Protein AF-A0A3C2E4J4-F1 (afdb_monomer)

Foldseek 3Di:
DDDDDDDDDDDDDDDDPDDPPDPPVDCDPVNVVVVVVVVVVVVVVVVVVVVVVVVVVVVVVVVVVVVCLLCVCVVVLVVCVVVLVVLVVVLVVLVVDDDDDPSVVVSVVSVVVSVVSQVVCVVSVHHDDDDDVPDDDDPVRDDD

Sequence (144 aa):
MTDNKDMPETGNAEAAANDAQADEAEITAEQAIDALQTELEEAREKTLRALADAQNTRRRAEKEIADARRYAVTGFAGDLLAVADNLSRALDVARQGELEGPAKTLVDGVAMTERTLLTAFERHGVKKIDPQPGDPFDPNLHQA

Structure (mmCIF, N/CA/C/O backbone):
data_AF-A0A3C2E4J4-F1
#
_entry.id   AF-A0A3C2E4J4-F1
#
loop_
_atom_site.group_PDB
_atom_site.id
_atom_site.type_symbol
_atom_site.label_atom_id
_atom_site.label_alt_id
_atom_site.label_comp_id
_atom_site.label_asym_id
_atom_site.label_entity_id
_atom_site.label_seq_id
_atom_site.pdbx_PDB_ins_code
_atom_site.Cartn_x
_atom_site.Cartn_y
_atom_site.Cartn_z
_atom_site.occupancy
_atom_site.B_iso_or_equiv
_atom_site.auth_seq_id
_atom_site.auth_comp_id
_atom_site.auth_asym_id
_atom_site.auth_atom_id
_atom_site.pdbx_PDB_model_num
ATOM 1 N N . MET A 1 1 ? -104.689 -8.689 74.914 1.00 38.00 1 MET A N 1
ATOM 2 C CA . MET A 1 1 ? -105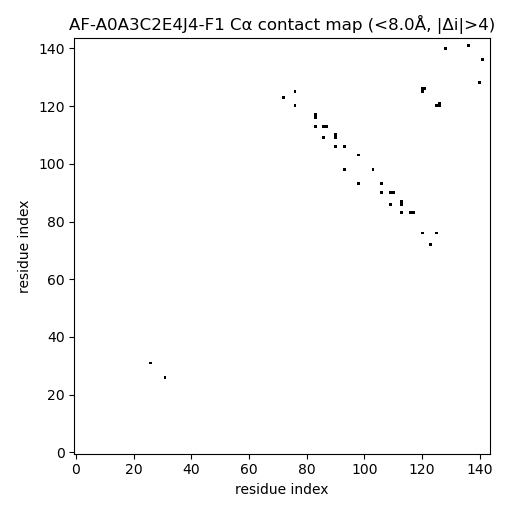.028 -10.055 75.346 1.00 38.00 1 MET A CA 1
ATOM 3 C C . MET A 1 1 ? -103.910 -10.972 74.895 1.00 38.00 1 MET A C 1
ATOM 5 O O . MET A 1 1 ? -103.697 -11.078 73.698 1.00 38.00 1 ME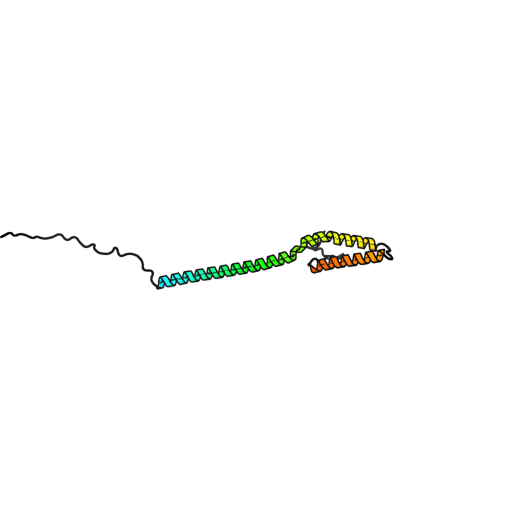T A O 1
ATOM 9 N N . THR A 1 2 ? -103.162 -11.458 75.889 1.00 40.31 2 THR A N 1
ATOM 10 C CA . THR A 1 2 ? -102.745 -12.859 76.075 1.00 40.31 2 THR A CA 1
ATOM 11 C C . THR A 1 2 ? -102.011 -13.583 74.938 1.00 40.31 2 THR A C 1
ATOM 13 O O . THR A 1 2 ? -102.578 -13.873 73.894 1.00 40.31 2 THR A O 1
ATOM 16 N N . ASP A 1 3 ? -100.739 -13.891 75.215 1.00 41.06 3 ASP A N 1
ATOM 17 C CA . ASP A 1 3 ? -100.174 -15.252 75.372 1.00 41.06 3 ASP A CA 1
ATOM 18 C C . ASP A 1 3 ? -98.751 -15.298 74.776 1.00 41.06 3 ASP A C 1
ATOM 20 O O . ASP A 1 3 ? -98.562 -15.211 73.572 1.00 41.06 3 ASP A O 1
ATOM 24 N N . ASN A 1 4 ? -97.690 -15.156 75.579 1.00 37.81 4 ASN A N 1
ATOM 25 C CA . ASN A 1 4 ? -97.097 -16.196 76.435 1.00 37.81 4 ASN A CA 1
ATOM 26 C C . ASN A 1 4 ? -96.566 -17.385 75.605 1.00 37.81 4 ASN A C 1
ATOM 28 O O . ASN A 1 4 ? -97.364 -18.163 75.095 1.00 37.81 4 ASN A O 1
ATOM 32 N N . LYS A 1 5 ? -95.239 -17.588 75.535 1.00 39.53 5 LYS A N 1
ATOM 33 C CA . LYS A 1 5 ? -94.493 -18.504 76.431 1.00 39.53 5 LYS A CA 1
ATOM 34 C C . LYS A 1 5 ? -93.181 -19.044 75.808 1.00 39.53 5 LYS A C 1
ATOM 36 O O . LYS A 1 5 ? -93.142 -19.384 74.634 1.00 39.53 5 LYS A O 1
ATOM 41 N N . ASP A 1 6 ? -92.188 -19.206 76.686 1.00 39.62 6 ASP A N 1
ATOM 42 C CA . ASP A 1 6 ? -91.075 -20.178 76.679 1.00 39.62 6 ASP A CA 1
ATOM 43 C C . ASP A 1 6 ? -89.872 -20.008 75.712 1.00 39.62 6 ASP A C 1
ATOM 45 O O . ASP A 1 6 ? -89.872 -20.414 74.555 1.00 39.62 6 ASP A O 1
ATOM 49 N N . MET A 1 7 ? -88.769 -19.517 76.300 1.00 44.06 7 MET A N 1
ATOM 50 C CA . MET A 1 7 ? -87.390 -20.014 76.100 1.00 44.06 7 MET A CA 1
ATOM 51 C C . MET A 1 7 ? -87.303 -21.504 76.514 1.00 44.06 7 MET A C 1
ATOM 53 O O . MET A 1 7 ? -88.050 -21.891 77.418 1.00 44.06 7 MET A O 1
ATOM 57 N N . PRO A 1 8 ? -86.397 -22.336 75.944 1.00 46.06 8 PRO A N 1
ATOM 58 C CA . PRO A 1 8 ? -85.020 -22.399 76.469 1.00 46.06 8 PRO A CA 1
ATOM 59 C C . PRO A 1 8 ? -83.884 -22.788 75.482 1.00 46.06 8 PRO A C 1
ATOM 61 O O . PRO A 1 8 ? -84.067 -23.544 74.539 1.00 46.06 8 PRO A O 1
ATOM 64 N N . GLU A 1 9 ? -82.695 -22.259 75.800 1.00 39.22 9 GLU A N 1
ATOM 65 C CA . GLU A 1 9 ? -81.358 -22.891 75.859 1.00 39.22 9 GLU A CA 1
ATOM 66 C C . GLU A 1 9 ? -80.731 -23.702 74.693 1.00 39.22 9 GLU A C 1
ATOM 68 O O . GLU A 1 9 ? -81.194 -24.762 74.287 1.00 39.22 9 GLU A O 1
ATOM 73 N N . THR A 1 10 ? -79.482 -23.286 74.419 1.00 35.16 10 THR A N 1
ATOM 74 C CA . THR A 1 10 ? -78.255 -24.054 74.090 1.00 35.16 10 THR A CA 1
ATOM 75 C C . THR A 1 10 ? -77.938 -24.444 72.644 1.00 35.16 10 THR A C 1
ATOM 77 O O . THR A 1 10 ? -78.675 -25.157 71.975 1.00 35.16 10 THR A O 1
ATOM 80 N N . GLY A 1 11 ? -76.735 -24.044 72.205 1.00 30.36 11 GLY A N 1
ATOM 81 C CA . GLY A 1 11 ? -76.087 -24.561 70.998 1.00 30.36 11 GLY A CA 1
ATOM 82 C C . GLY A 1 11 ? -74.931 -23.699 70.491 1.00 30.36 11 GLY A C 1
ATOM 83 O O . GLY A 1 11 ? -75.068 -23.018 69.485 1.00 30.36 11 GLY A O 1
ATOM 84 N N . ASN A 1 12 ? -73.807 -23.724 71.207 1.00 41.56 12 ASN A N 1
ATOM 85 C CA . ASN A 1 12 ? -72.504 -23.182 70.817 1.00 41.56 12 ASN A CA 1
ATOM 86 C C . ASN A 1 12 ? -72.059 -23.661 69.415 1.00 41.56 12 ASN A C 1
ATOM 88 O O . ASN A 1 12 ? -71.991 -24.867 69.188 1.00 41.56 12 ASN A O 1
ATOM 92 N N . ALA A 1 13 ? -71.707 -22.731 68.522 1.00 37.88 13 ALA A N 1
ATOM 93 C CA . ALA A 1 13 ? -70.915 -22.984 67.313 1.00 37.88 13 ALA A CA 1
ATOM 94 C C . ALA A 1 13 ? -70.129 -21.713 66.935 1.00 37.88 13 ALA A C 1
ATOM 96 O O . ALA A 1 13 ? -70.550 -20.899 66.117 1.00 37.88 13 ALA A O 1
ATOM 97 N N . GLU A 1 14 ? -69.042 -21.510 67.677 1.00 36.06 14 GLU A N 1
ATOM 98 C CA . GLU A 1 14 ? -67.712 -21.086 67.217 1.00 36.06 14 GLU A CA 1
ATOM 99 C C . GLU A 1 14 ? -67.603 -20.315 65.886 1.00 36.06 14 GLU A C 1
ATOM 101 O O . GLU A 1 14 ? -67.707 -20.854 64.790 1.00 36.06 14 GLU A O 1
ATOM 106 N N . ALA A 1 15 ? -67.274 -19.030 66.035 1.00 42.72 15 ALA A N 1
ATOM 107 C CA . ALA A 1 15 ? -66.005 -18.455 65.586 1.00 42.72 15 ALA A CA 1
ATOM 108 C C . ALA A 1 15 ? -65.397 -18.985 64.269 1.00 42.72 15 ALA A C 1
ATOM 110 O O . ALA A 1 15 ? -64.643 -19.951 64.267 1.00 42.72 15 ALA A O 1
ATOM 111 N N . ALA A 1 16 ? -65.585 -18.225 63.189 1.00 39.88 16 ALA A N 1
ATOM 112 C CA . ALA A 1 16 ? -64.598 -18.088 62.113 1.00 39.88 16 ALA A CA 1
ATOM 113 C C . ALA A 1 16 ? -64.872 -16.800 61.319 1.00 39.88 16 ALA A C 1
ATOM 115 O O . ALA A 1 16 ? -65.243 -16.815 60.150 1.00 39.88 16 ALA A O 1
ATOM 116 N N . ALA A 1 17 ? -64.730 -15.665 62.000 1.00 43.53 17 ALA A N 1
ATOM 117 C CA . ALA A 1 17 ? -64.600 -14.358 61.375 1.00 43.53 17 ALA A CA 1
ATOM 118 C C . ALA A 1 17 ? -63.214 -13.813 61.736 1.00 43.53 17 ALA A C 1
ATOM 120 O O . ALA A 1 17 ? -63.101 -13.042 62.682 1.00 43.53 17 ALA A O 1
ATOM 121 N N . ASN A 1 18 ? -62.166 -14.288 61.056 1.00 42.03 18 ASN A N 1
ATOM 122 C CA . ASN A 1 18 ? -60.951 -13.513 60.788 1.00 42.03 18 ASN A CA 1
ATOM 123 C C . ASN A 1 18 ? -59.994 -14.258 59.846 1.00 42.03 18 ASN A C 1
ATOM 125 O O . ASN A 1 18 ? -59.953 -15.484 59.854 1.00 42.03 18 ASN A O 1
ATOM 129 N N . ASP A 1 19 ? -59.204 -13.476 59.117 1.00 39.56 19 ASP A N 1
ATOM 130 C CA . ASP A 1 19 ? -58.047 -13.859 58.298 1.00 39.56 19 ASP A CA 1
ATOM 131 C C . ASP A 1 19 ? -58.301 -14.591 56.979 1.00 39.56 19 ASP A C 1
ATOM 133 O O . ASP A 1 19 ? -57.882 -15.719 56.742 1.00 39.56 19 ASP A O 1
ATOM 137 N N . ALA A 1 20 ? -58.861 -13.844 56.031 1.00 38.00 20 ALA A N 1
ATOM 138 C CA . ALA A 1 20 ? -58.275 -13.807 54.693 1.00 38.00 20 ALA A CA 1
ATOM 139 C C . ALA A 1 20 ? -57.632 -12.424 54.512 1.00 38.00 20 ALA A C 1
ATOM 141 O O . ALA A 1 20 ? -58.106 -11.586 53.744 1.00 38.00 20 ALA A O 1
ATOM 142 N N . GLN A 1 21 ? -56.619 -12.147 55.336 1.00 39.66 21 GLN A N 1
ATOM 143 C CA . GLN A 1 21 ? -55.783 -10.968 55.197 1.00 39.66 21 GLN A CA 1
ATOM 144 C C . GLN A 1 21 ? -54.897 -11.191 53.970 1.00 39.66 21 GLN A C 1
ATOM 146 O O . GLN A 1 21 ? -54.259 -12.230 53.822 1.00 39.66 21 GLN A O 1
ATOM 151 N N . ALA A 1 22 ? -54.973 -10.243 53.044 1.00 42.53 22 ALA A N 1
ATOM 152 C CA . ALA A 1 22 ? -54.199 -10.207 51.824 1.00 42.53 22 ALA A CA 1
ATOM 153 C C . ALA A 1 22 ? -52.698 -10.335 52.127 1.00 42.53 22 ALA A C 1
ATOM 155 O O . ALA A 1 22 ? -52.112 -9.430 52.713 1.00 42.53 22 ALA A O 1
ATOM 156 N N . ASP A 1 23 ? -52.073 -11.413 51.657 1.00 42.06 23 ASP A N 1
ATOM 157 C CA . ASP A 1 23 ? -50.630 -11.450 51.403 1.00 42.06 23 ASP A CA 1
ATOM 158 C C . ASP A 1 23 ? -50.343 -10.707 50.083 1.00 42.06 23 ASP A C 1
ATOM 160 O O . ASP A 1 23 ? -49.828 -11.257 49.111 1.00 42.06 23 ASP A O 1
ATOM 164 N N . GLU A 1 24 ? -50.705 -9.426 50.025 1.00 50.69 24 GLU A N 1
ATOM 165 C CA . GLU A 1 24 ? -49.937 -8.466 49.239 1.00 50.69 24 GLU A CA 1
ATOM 166 C C . GLU A 1 24 ? -48.865 -7.960 50.194 1.00 50.69 24 GLU A C 1
ATOM 168 O O . GLU A 1 24 ? -49.080 -7.024 50.959 1.00 50.69 24 GLU A O 1
ATOM 173 N N . ALA A 1 25 ? -47.727 -8.656 50.222 1.00 55.78 25 ALA A N 1
ATOM 174 C CA . ALA A 1 25 ? -46.553 -8.178 50.931 1.00 55.78 25 ALA A CA 1
ATOM 175 C C . ALA A 1 25 ? -46.194 -6.794 50.366 1.00 55.78 25 ALA A C 1
ATOM 177 O O . ALA A 1 25 ? -45.634 -6.690 49.272 1.00 55.78 25 ALA A O 1
ATOM 178 N N . GLU A 1 26 ? -46.572 -5.732 51.081 1.00 65.88 26 GLU A N 1
ATOM 179 C CA . GLU A 1 26 ? -46.162 -4.367 50.772 1.00 65.88 26 GLU A CA 1
ATOM 180 C C . GLU A 1 26 ? -44.634 -4.341 50.740 1.00 65.88 26 GLU A C 1
ATOM 182 O O . GLU A 1 26 ? -43.970 -4.546 51.759 1.00 65.88 26 GLU A O 1
ATOM 187 N N . ILE A 1 27 ? -44.075 -4.127 49.547 1.00 72.00 27 ILE A N 1
ATOM 188 C CA . ILE A 1 27 ? -42.640 -3.928 49.361 1.00 72.00 27 ILE A CA 1
ATOM 189 C C . ILE A 1 27 ? -42.245 -2.764 50.265 1.00 72.00 27 ILE A C 1
ATOM 191 O O . ILE A 1 27 ? -42.738 -1.644 50.099 1.00 72.00 27 ILE A O 1
ATO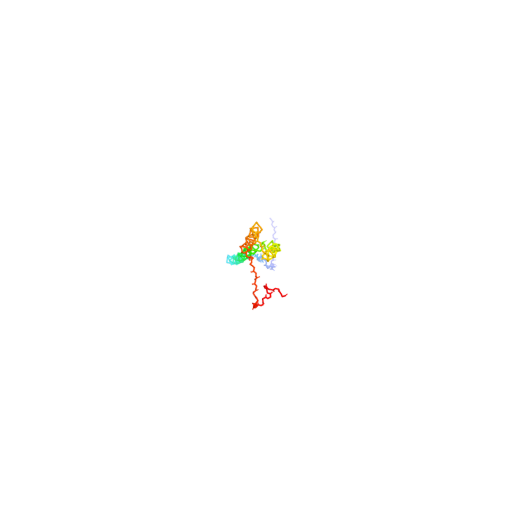M 195 N N . THR A 1 28 ? -41.375 -3.023 51.238 1.00 88.50 28 THR A N 1
ATOM 196 C CA . THR A 1 28 ? -40.949 -1.965 52.150 1.00 88.50 28 THR A CA 1
ATOM 197 C C . THR A 1 28 ? -40.134 -0.929 51.379 1.00 88.50 28 THR A C 1
ATOM 199 O O . THR A 1 28 ? -39.498 -1.231 50.365 1.00 88.50 28 THR A O 1
ATOM 202 N N . ALA A 1 29 ? -40.120 0.317 51.856 1.00 85.56 29 ALA A N 1
ATOM 203 C CA . ALA A 1 29 ? -39.330 1.373 51.222 1.00 85.56 29 ALA A CA 1
ATOM 204 C C . ALA A 1 29 ? -37.843 0.984 51.085 1.00 85.56 29 ALA A C 1
ATOM 206 O O . ALA A 1 29 ? -37.208 1.326 50.093 1.00 85.56 29 ALA A O 1
ATOM 207 N N . GLU A 1 30 ? -37.308 0.221 52.041 1.00 89.00 30 GLU A N 1
ATOM 208 C CA . GLU A 1 30 ? -35.940 -0.310 52.009 1.00 89.00 30 GLU A CA 1
ATOM 209 C C . GLU A 1 30 ? -35.749 -1.355 50.902 1.00 89.00 30 GLU A C 1
ATOM 211 O O . GLU A 1 30 ? -34.802 -1.247 50.130 1.00 89.00 30 GLU A O 1
ATOM 216 N N . GLN A 1 31 ? -36.688 -2.293 50.733 1.00 90.06 31 GLN A N 1
ATOM 217 C CA . GLN A 1 31 ? -36.648 -3.267 49.635 1.00 90.06 31 GLN A CA 1
ATOM 218 C C . GLN A 1 31 ? -36.741 -2.593 48.258 1.00 90.06 31 GLN A C 1
ATOM 220 O O . GLN A 1 31 ? -36.060 -3.002 47.318 1.00 90.06 31 GLN A O 1
ATOM 225 N N . ALA A 1 32 ? -37.555 -1.539 48.133 1.00 90.56 32 ALA A N 1
ATOM 226 C CA . ALA A 1 32 ? -37.647 -0.755 46.905 1.00 90.56 32 ALA A CA 1
ATOM 227 C C . ALA A 1 32 ? -36.342 0.008 46.609 1.00 90.56 32 ALA A C 1
ATOM 229 O O . ALA A 1 32 ? -35.915 0.073 45.456 1.00 90.56 32 ALA A O 1
ATOM 230 N N . ILE A 1 33 ? -35.688 0.562 47.636 1.00 93.44 33 ILE A N 1
ATOM 231 C CA . ILE A 1 33 ? -34.393 1.244 47.499 1.00 93.44 33 ILE A CA 1
ATOM 232 C C . ILE A 1 33 ? -33.300 0.259 47.070 1.00 93.44 33 ILE A C 1
ATOM 234 O O . ILE A 1 33 ? -32.561 0.568 46.136 1.00 93.44 33 ILE A O 1
ATOM 238 N N . ASP A 1 34 ? -33.218 -0.921 47.685 1.00 94.19 34 ASP A N 1
ATOM 239 C CA . ASP A 1 34 ? -32.216 -1.939 47.341 1.00 94.19 34 ASP A CA 1
ATOM 240 C C . ASP A 1 34 ? -32.409 -2.475 45.911 1.00 94.19 34 ASP A C 1
ATOM 242 O O . ASP A 1 34 ? -31.440 -2.644 45.162 1.00 94.19 34 ASP A O 1
ATOM 246 N N . ALA A 1 35 ? -33.662 -2.677 45.486 1.00 93.50 35 ALA A N 1
ATOM 247 C CA . ALA A 1 35 ? -33.983 -3.062 44.111 1.00 93.50 35 ALA A CA 1
ATOM 248 C C . ALA A 1 35 ? -33.541 -1.989 43.100 1.00 93.50 35 ALA A C 1
ATOM 250 O O . ALA A 1 35 ? -32.886 -2.307 42.106 1.00 93.50 35 ALA A O 1
ATOM 251 N N . LEU A 1 36 ? -33.826 -0.711 43.382 1.00 94.88 36 LEU A N 1
ATOM 252 C CA . LEU A 1 36 ? -33.402 0.410 42.537 1.00 94.88 36 LEU A CA 1
ATOM 253 C C . LEU A 1 36 ? -31.877 0.571 42.497 1.00 94.88 36 LEU A C 1
ATOM 255 O O . LEU A 1 36 ? -31.330 0.910 41.448 1.00 94.88 36 LEU A O 1
ATOM 259 N N . GLN A 1 37 ? -31.176 0.333 43.610 1.00 94.94 37 GLN A N 1
ATOM 260 C CA . GLN A 1 37 ? -29.710 0.348 43.645 1.00 94.94 37 GLN A CA 1
ATOM 261 C C . GLN A 1 37 ? -29.121 -0.767 42.780 1.00 94.94 37 GLN A C 1
ATOM 263 O O . GLN A 1 37 ? -28.220 -0.500 41.986 1.00 94.94 37 GLN A O 1
ATOM 268 N N . THR A 1 38 ? -29.680 -1.975 42.874 1.00 96.38 38 THR A N 1
ATOM 269 C CA . THR A 1 38 ? -29.268 -3.126 42.060 1.00 96.38 38 THR A CA 1
ATOM 270 C C . THR A 1 38 ? -29.481 -2.850 40.571 1.00 96.38 38 THR A C 1
ATOM 272 O O . THR A 1 38 ? -28.559 -3.001 39.772 1.00 96.38 38 THR A O 1
ATOM 275 N N . GLU A 1 39 ? -30.662 -2.361 40.180 1.00 95.31 39 GLU A N 1
ATOM 276 C CA . GLU A 1 39 ? -30.961 -2.019 38.784 1.00 95.31 39 GLU A CA 1
ATOM 277 C C . GLU A 1 39 ? -30.026 -0.920 38.254 1.00 95.31 39 GLU A C 1
ATOM 279 O O . GLU A 1 39 ? -29.545 -0.976 37.119 1.00 95.31 39 GLU A O 1
ATOM 284 N N . LEU A 1 40 ? -29.715 0.069 39.091 1.00 96.50 40 LEU A N 1
ATOM 285 C CA . LEU A 1 40 ? -28.794 1.146 38.758 1.00 96.50 40 LEU A CA 1
ATOM 286 C C . LEU A 1 40 ? -27.349 0.649 38.609 1.00 96.50 40 LEU A C 1
ATOM 288 O O . LEU A 1 40 ? -26.641 1.120 37.715 1.00 96.50 40 LEU A O 1
ATOM 292 N N . GLU A 1 41 ? -26.899 -0.299 39.429 1.00 96.69 41 GLU A N 1
ATOM 293 C CA . GLU A 1 41 ? -25.595 -0.948 39.265 1.00 96.69 41 GLU A CA 1
ATOM 294 C C . GLU A 1 41 ? -25.533 -1.777 37.981 1.00 96.69 41 GLU A C 1
ATOM 296 O O . GLU A 1 41 ? -24.604 -1.599 37.189 1.00 96.69 41 GLU A O 1
ATOM 301 N N . GLU A 1 42 ? -26.557 -2.583 37.695 1.00 96.81 42 GLU A N 1
ATOM 302 C CA . GLU A 1 42 ? -26.646 -3.337 36.444 1.00 96.81 42 GLU A CA 1
ATOM 303 C C . GLU A 1 42 ? -26.654 -2.420 35.214 1.00 96.81 42 GLU A C 1
ATOM 305 O O . GLU A 1 42 ? -25.983 -2.691 34.212 1.00 96.81 42 GLU A O 1
ATOM 310 N N . ALA A 1 43 ? -27.412 -1.321 35.263 1.00 96.75 43 ALA A N 1
ATOM 311 C CA . ALA A 1 43 ? -27.474 -0.343 34.185 1.00 96.75 43 ALA A CA 1
ATOM 312 C C . ALA A 1 43 ? -26.117 0.343 33.975 1.00 96.75 43 ALA A C 1
ATOM 314 O O . ALA A 1 43 ? -25.690 0.540 32.831 1.00 96.75 43 ALA A O 1
ATOM 315 N N . ARG A 1 44 ? -25.402 0.669 35.060 1.00 97.06 44 ARG A N 1
ATOM 316 C CA . ARG A 1 44 ? -24.040 1.219 34.998 1.00 97.06 44 ARG A CA 1
ATOM 317 C C . ARG A 1 44 ? -23.060 0.223 34.393 1.00 97.06 44 ARG A C 1
ATOM 319 O O . ARG A 1 44 ? -22.295 0.616 33.515 1.00 97.06 44 ARG A O 1
ATOM 326 N N . GLU A 1 45 ? -23.105 -1.046 34.795 1.00 97.56 45 GLU A N 1
ATOM 327 C CA . GLU A 1 45 ? -22.244 -2.089 34.227 1.00 97.56 45 GLU A CA 1
ATOM 328 C C . GLU A 1 45 ? -22.514 -2.272 32.727 1.00 97.56 45 GLU A C 1
ATOM 330 O O . GLU A 1 45 ? -21.582 -2.239 31.918 1.00 97.56 45 GLU A O 1
ATOM 335 N N . LYS A 1 46 ? -23.792 -2.378 32.333 1.00 97.44 46 LYS A N 1
ATOM 336 C CA . LYS A 1 46 ? -24.210 -2.467 30.924 1.00 97.44 46 LYS A CA 1
ATOM 337 C C . LYS A 1 46 ? -23.709 -1.268 30.121 1.00 97.44 46 LYS A C 1
ATOM 339 O O . LYS A 1 46 ? -23.168 -1.444 29.030 1.00 97.44 46 LYS A O 1
ATOM 344 N N . THR A 1 47 ? -23.832 -0.062 30.672 1.00 97.69 47 THR A N 1
ATOM 345 C CA . THR A 1 47 ? -23.375 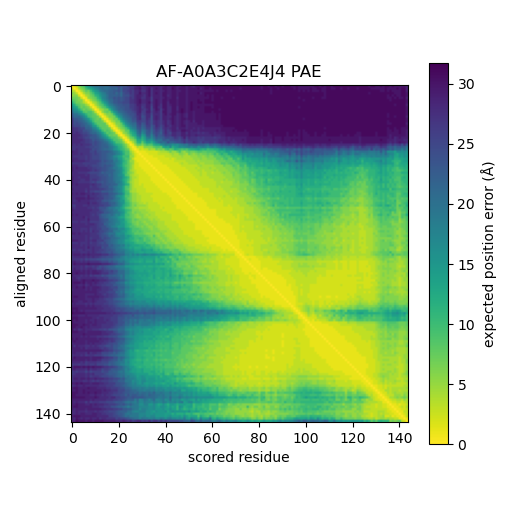1.172 30.016 1.00 97.69 47 THR A CA 1
ATOM 346 C C . THR A 1 47 ? -21.856 1.202 29.866 1.00 97.69 47 THR A C 1
ATOM 348 O O . THR A 1 47 ? -21.351 1.545 28.798 1.00 97.69 47 THR A O 1
ATOM 351 N N . LEU A 1 48 ? -21.112 0.809 30.904 1.00 97.56 48 LEU A N 1
ATOM 352 C CA . LEU A 1 48 ? -19.651 0.768 30.868 1.00 97.56 48 LEU A CA 1
ATOM 353 C C . LEU A 1 48 ? -19.148 -0.253 29.841 1.00 97.56 48 LEU A C 1
ATOM 355 O O . LEU A 1 48 ? -18.239 0.049 29.067 1.00 97.56 48 LEU A O 1
ATOM 359 N N . ARG A 1 49 ? -19.774 -1.437 29.791 1.00 97.50 49 ARG A N 1
ATOM 360 C CA . ARG A 1 49 ? -19.469 -2.469 28.793 1.00 97.50 49 ARG A CA 1
ATOM 361 C C . ARG A 1 49 ? -19.762 -1.971 27.378 1.00 97.50 49 ARG A C 1
ATOM 363 O O . ARG A 1 49 ? -18.883 -2.042 26.526 1.00 97.50 49 ARG A O 1
ATOM 370 N N . ALA A 1 50 ? -20.933 -1.376 27.147 1.00 97.62 50 ALA A N 1
ATOM 371 C CA . ALA A 1 50 ? -21.291 -0.813 25.846 1.00 97.62 50 ALA A CA 1
ATOM 372 C C . ALA A 1 50 ? -20.314 0.288 25.392 1.00 97.62 50 ALA A C 1
ATOM 374 O O . ALA A 1 50 ? -19.930 0.341 24.222 1.00 97.62 50 ALA A O 1
ATOM 375 N N . LEU A 1 51 ? -19.865 1.145 26.316 1.00 97.81 51 LEU A N 1
ATOM 376 C CA . LEU A 1 51 ? -18.860 2.169 26.030 1.00 97.81 51 LEU A CA 1
ATOM 377 C C . LEU A 1 51 ? -17.518 1.540 25.629 1.00 97.81 51 LEU A C 1
ATOM 379 O O . LEU A 1 51 ? -16.893 1.991 24.667 1.00 97.81 51 LEU A O 1
ATOM 383 N N . ALA A 1 52 ? -17.082 0.498 26.340 1.00 98.00 52 ALA A N 1
ATOM 384 C CA . ALA A 1 52 ? -15.850 -0.220 26.030 1.00 98.00 52 ALA A CA 1
ATOM 385 C C . ALA A 1 52 ? -15.920 -0.899 24.651 1.00 98.00 52 ALA A C 1
ATOM 387 O O . ALA A 1 52 ? -14.998 -0.757 23.845 1.00 98.00 52 ALA A O 1
ATOM 388 N N . ASP A 1 53 ? -17.034 -1.561 24.334 1.00 97.75 53 ASP A N 1
ATOM 389 C CA . ASP A 1 53 ? -17.251 -2.210 23.038 1.00 97.75 53 ASP A CA 1
ATOM 390 C C . ASP A 1 53 ? -17.259 -1.194 21.889 1.00 97.75 53 ASP A C 1
ATOM 392 O O . ASP A 1 53 ? -16.632 -1.415 20.845 1.00 97.75 53 ASP A O 1
ATOM 396 N N . ALA A 1 54 ? -17.890 -0.034 22.094 1.00 98.00 54 ALA A N 1
ATOM 397 C CA . ALA A 1 54 ? -17.878 1.063 21.132 1.00 98.00 54 ALA A CA 1
ATOM 398 C C . ALA A 1 54 ? -16.460 1.618 20.912 1.00 98.00 54 ALA A C 1
ATOM 400 O O . ALA A 1 54 ? -16.051 1.841 19.770 1.00 98.00 54 ALA A O 1
ATOM 401 N N . GLN A 1 55 ? -15.678 1.804 21.981 1.00 98.06 55 GLN A N 1
ATOM 402 C CA . GLN A 1 55 ? -14.287 2.260 21.881 1.00 98.06 55 GLN A CA 1
ATOM 403 C C . GLN A 1 55 ? -13.395 1.247 21.154 1.00 98.06 55 GLN A C 1
ATOM 405 O O . GLN A 1 55 ? -12.609 1.638 20.287 1.00 98.06 55 GLN A O 1
ATOM 410 N N .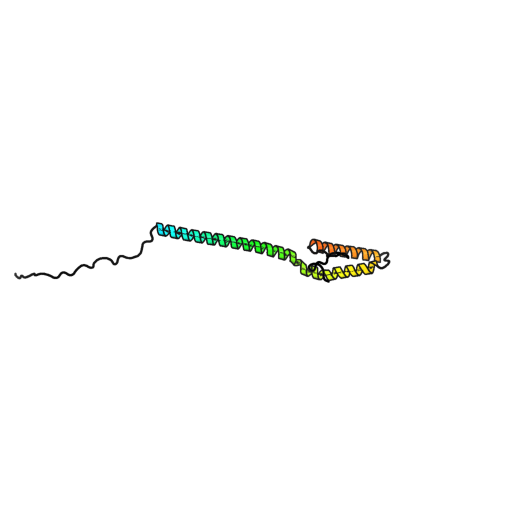 ASN A 1 56 ? -13.538 -0.044 21.460 1.00 98.12 56 ASN A N 1
ATOM 411 C CA . ASN A 1 56 ? -12.805 -1.118 20.792 1.00 98.12 56 ASN A CA 1
ATOM 412 C C . ASN A 1 56 ? -13.150 -1.187 19.302 1.00 98.12 56 ASN A C 1
ATOM 414 O O . ASN A 1 56 ? -12.252 -1.245 18.459 1.00 98.12 56 ASN A O 1
ATOM 418 N N . THR A 1 57 ? -14.439 -1.103 18.971 1.00 98.12 57 THR A N 1
ATOM 419 C CA . THR A 1 57 ? -14.922 -1.081 17.585 1.00 98.12 57 THR A CA 1
ATOM 420 C C . THR A 1 57 ? -14.376 0.125 16.830 1.00 98.12 57 THR A C 1
ATOM 422 O O . THR A 1 57 ? -13.850 -0.034 15.730 1.00 98.12 57 THR A O 1
ATOM 425 N N . ARG A 1 58 ? -14.414 1.320 17.433 1.00 98.12 58 ARG A N 1
ATOM 426 C CA . ARG A 1 58 ? -13.846 2.534 16.832 1.00 98.12 58 ARG A CA 1
ATOM 427 C C . ARG A 1 58 ? -12.356 2.370 16.544 1.00 98.12 58 ARG A C 1
ATOM 429 O O . ARG A 1 58 ? -11.926 2.614 15.422 1.00 98.12 58 ARG A O 1
ATOM 436 N N . ARG A 1 59 ? -11.577 1.902 17.525 1.00 98.00 59 ARG A N 1
ATOM 437 C CA . ARG A 1 59 ? -10.129 1.689 17.370 1.00 98.00 59 ARG A CA 1
ATOM 438 C C . ARG A 1 59 ? -9.815 0.676 16.269 1.00 98.00 59 ARG A C 1
ATOM 440 O O . ARG A 1 59 ? -8.861 0.852 15.514 1.00 98.00 59 ARG A O 1
ATOM 447 N N . ARG A 1 60 ? -10.615 -0.388 16.176 1.00 97.88 60 ARG A N 1
ATOM 448 C CA . ARG A 1 60 ? -10.497 -1.389 15.115 1.00 97.88 60 ARG A CA 1
ATOM 449 C C . ARG A 1 60 ? -10.797 -0.783 13.744 1.00 97.88 60 ARG A C 1
ATOM 451 O O . ARG A 1 60 ? -9.996 -0.959 12.834 1.00 97.88 60 ARG A O 1
ATOM 458 N N . ALA A 1 61 ? -11.891 -0.038 13.616 1.00 97.94 61 ALA A N 1
ATOM 459 C CA . ALA A 1 61 ? -12.268 0.616 12.366 1.00 97.94 61 ALA A CA 1
ATOM 460 C C . ALA A 1 61 ? -11.210 1.635 11.908 1.00 97.94 61 ALA A C 1
ATOM 462 O O . ALA A 1 61 ? -10.858 1.674 10.734 1.00 97.94 61 ALA A O 1
ATOM 463 N N . GLU A 1 62 ? -10.644 2.420 12.829 1.00 97.75 62 GLU A N 1
ATOM 464 C CA . GLU A 1 62 ? -9.541 3.346 12.533 1.00 97.75 62 GLU A CA 1
ATOM 465 C C . GLU A 1 62 ? -8.324 2.615 11.950 1.00 97.75 62 GLU A C 1
ATOM 467 O O . GLU A 1 62 ? -7.742 3.073 10.964 1.00 97.75 62 GLU A O 1
ATOM 472 N N . LYS A 1 63 ? -7.971 1.454 12.518 1.00 97.56 63 LYS A N 1
ATOM 473 C CA . LYS A 1 63 ? -6.890 0.610 11.999 1.00 97.56 63 LYS A CA 1
ATOM 474 C C . LYS A 1 63 ? -7.220 0.055 10.613 1.00 97.56 63 LYS A C 1
ATOM 476 O O . LYS A 1 63 ? -6.396 0.171 9.715 1.00 97.56 63 LYS A O 1
ATOM 481 N N . GLU A 1 64 ? -8.416 -0.496 10.420 1.00 97.25 64 GLU A N 1
ATOM 482 C CA . GLU A 1 64 ? -8.848 -1.043 9.127 1.00 97.25 64 GLU A CA 1
ATOM 483 C C . GLU A 1 64 ? -8.861 0.036 8.031 1.00 97.25 64 GLU A C 1
ATOM 485 O O . GLU A 1 64 ? -8.403 -0.213 6.919 1.00 97.25 64 GLU A O 1
ATOM 490 N N . ILE A 1 65 ? -9.291 1.264 8.345 1.00 97.00 65 ILE A N 1
ATOM 491 C CA . ILE A 1 65 ? -9.234 2.407 7.419 1.00 97.00 65 ILE A CA 1
ATOM 492 C C . ILE A 1 65 ? -7.783 2.779 7.090 1.00 97.00 65 ILE A C 1
ATOM 494 O O . ILE A 1 65 ? -7.470 3.069 5.933 1.00 97.00 65 ILE A O 1
ATOM 498 N N . ALA A 1 66 ? -6.896 2.801 8.087 1.00 94.00 66 ALA A N 1
ATOM 499 C CA . ALA A 1 66 ? -5.483 3.097 7.871 1.00 94.00 66 ALA A CA 1
ATOM 500 C C . ALA A 1 66 ? -4.813 2.034 6.985 1.00 94.00 66 ALA A C 1
ATOM 502 O O . ALA A 1 66 ? -4.124 2.387 6.026 1.00 94.00 66 ALA A O 1
ATOM 503 N N . ASP A 1 67 ? -5.073 0.754 7.254 1.00 93.88 67 ASP A N 1
ATOM 504 C CA . ASP A 1 67 ? -4.559 -0.367 6.470 1.00 93.88 67 ASP A CA 1
ATOM 505 C C . ASP A 1 67 ? -5.125 -0.339 5.042 1.00 93.88 67 ASP A C 1
ATOM 507 O O . ASP A 1 67 ? -4.364 -0.415 4.078 1.00 93.88 67 ASP A O 1
ATOM 511 N N . ALA A 1 68 ? -6.431 -0.114 4.876 1.00 93.56 68 ALA A N 1
ATOM 512 C CA . ALA A 1 68 ? -7.054 0.018 3.561 1.00 93.56 68 ALA A CA 1
ATOM 513 C C . ALA A 1 68 ? -6.421 1.152 2.744 1.00 93.56 68 ALA A C 1
ATOM 515 O O . ALA A 1 68 ? -6.095 0.959 1.577 1.00 93.56 68 ALA A O 1
ATOM 516 N N . ARG A 1 69 ? -6.171 2.319 3.353 1.00 89.75 69 ARG A N 1
ATOM 517 C CA . ARG A 1 69 ? -5.478 3.435 2.683 1.00 89.75 69 ARG A CA 1
ATOM 518 C C . ARG A 1 69 ? -4.044 3.082 2.308 1.00 89.75 69 ARG A C 1
ATOM 520 O O . ARG A 1 69 ? -3.601 3.448 1.224 1.00 89.75 69 ARG A O 1
ATOM 527 N N . ARG A 1 70 ? -3.325 2.383 3.190 1.00 87.56 70 ARG A N 1
ATOM 528 C CA . ARG A 1 70 ? -1.942 1.962 2.948 1.00 87.56 70 ARG A CA 1
ATOM 529 C C . ARG A 1 70 ? -1.848 0.969 1.792 1.00 87.56 70 ARG A C 1
ATOM 531 O O . ARG A 1 70 ? -0.936 1.081 0.980 1.00 87.56 70 ARG A O 1
ATOM 538 N N . TYR A 1 71 ? -2.784 0.027 1.706 1.00 90.56 71 TYR A N 1
ATOM 539 C CA . TYR A 1 71 ? -2.744 -1.050 0.718 1.00 90.56 71 TYR A CA 1
ATOM 540 C C . TYR A 1 71 ? -3.580 -0.785 -0.542 1.00 90.56 71 TYR A C 1
ATOM 542 O O . TYR A 1 71 ? -3.435 -1.527 -1.509 1.00 90.56 71 TYR A O 1
ATOM 550 N N . ALA A 1 72 ? -4.381 0.285 -0.599 1.00 90.75 72 ALA A N 1
ATOM 551 C CA . ALA A 1 72 ? -5.254 0.605 -1.738 1.00 90.75 72 ALA A CA 1
ATOM 552 C C . ALA A 1 72 ? -4.533 0.650 -3.097 1.00 90.75 72 ALA A C 1
ATOM 554 O O . ALA A 1 72 ? -5.121 0.308 -4.118 1.00 90.75 72 ALA A O 1
ATOM 555 N N . VAL A 1 73 ? -3.263 1.063 -3.117 1.00 88.38 73 VAL A N 1
ATOM 556 C CA . VAL A 1 73 ? -2.470 1.210 -4.349 1.00 88.38 73 VAL A CA 1
ATOM 557 C C . VAL A 1 73 ? -1.60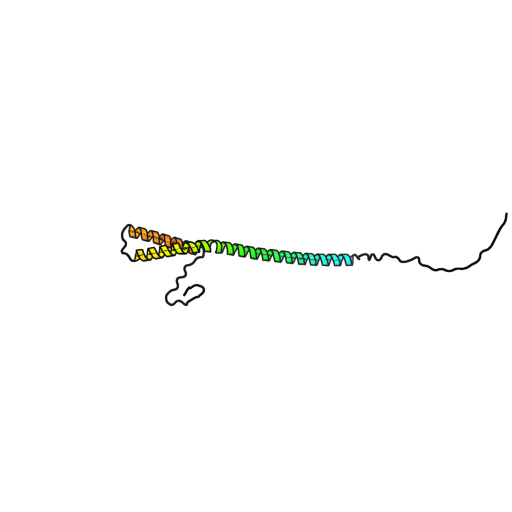6 -0.007 -4.676 1.00 88.38 73 VAL A C 1
ATOM 559 O O . VAL A 1 73 ? -0.938 0.001 -5.702 1.00 88.38 73 VAL A O 1
ATOM 562 N N . THR A 1 74 ? -1.599 -1.051 -3.841 1.00 90.38 74 THR A N 1
ATOM 563 C CA . THR A 1 74 ? -0.688 -2.199 -4.026 1.00 90.38 74 THR A CA 1
ATOM 564 C C . THR A 1 74 ? -0.945 -2.967 -5.315 1.00 90.38 74 THR A C 1
ATOM 566 O O . THR A 1 74 ? 0.008 -3.234 -6.037 1.00 90.38 74 THR A O 1
ATOM 569 N N . GLY A 1 75 ? -2.206 -3.267 -5.642 1.00 92.00 75 GLY A N 1
ATOM 570 C CA . GLY A 1 75 ? -2.550 -3.950 -6.896 1.00 92.00 75 GLY A CA 1
ATOM 571 C C . GLY A 1 75 ? -2.129 -3.138 -8.122 1.00 92.00 75 GLY A C 1
ATOM 572 O O . GLY A 1 75 ? -1.413 -3.637 -8.981 1.00 92.00 75 GLY A O 1
ATOM 573 N N . PHE A 1 76 ? -2.469 -1.847 -8.133 1.00 91.31 76 PHE A N 1
ATOM 574 C CA . PHE A 1 76 ? -2.075 -0.931 -9.205 1.00 91.31 76 PHE A CA 1
ATOM 575 C C . PHE A 1 76 ? -0.550 -0.791 -9.340 1.00 91.31 76 PHE A C 1
ATOM 577 O O . PHE A 1 76 ? -0.019 -0.783 -10.447 1.00 91.31 76 PHE A O 1
ATOM 584 N N . ALA A 1 77 ? 0.171 -0.695 -8.219 1.00 93.12 77 ALA A N 1
ATOM 585 C CA . ALA A 1 77 ? 1.628 -0.668 -8.229 1.00 93.12 77 ALA A CA 1
ATOM 586 C C . ALA A 1 77 ? 2.210 -1.981 -8.774 1.00 93.12 77 ALA A C 1
ATOM 588 O O . ALA A 1 77 ? 3.171 -1.930 -9.535 1.00 93.12 77 ALA A O 1
ATOM 589 N N . GLY A 1 78 ? 1.602 -3.124 -8.438 1.00 93.00 78 GLY A N 1
ATOM 590 C CA . GLY A 1 78 ? 1.954 -4.437 -8.977 1.00 93.00 78 GLY A CA 1
ATOM 591 C C . GLY A 1 78 ? 1.841 -4.497 -10.500 1.00 93.00 78 GLY A C 1
ATOM 592 O O . GLY A 1 78 ? 2.790 -4.909 -11.160 1.00 93.00 78 GLY A O 1
ATOM 593 N N . ASP A 1 79 ? 0.742 -4.000 -11.069 1.00 93.81 79 ASP A N 1
ATOM 594 C CA . ASP A 1 79 ? 0.555 -3.947 -12.527 1.00 93.81 79 ASP A CA 1
ATOM 595 C C . ASP A 1 79 ? 1.607 -3.058 -13.218 1.00 93.81 79 ASP A C 1
ATOM 597 O O . ASP A 1 79 ? 2.059 -3.348 -14.329 1.00 93.81 79 ASP A O 1
ATOM 601 N N . LEU A 1 80 ? 2.045 -1.984 -12.552 1.00 95.00 80 LEU A N 1
ATOM 602 C CA . LEU A 1 80 ? 3.088 -1.092 -13.064 1.00 95.00 80 LEU A CA 1
ATOM 603 C C . LEU A 1 80 ? 4.511 -1.657 -12.947 1.00 95.00 80 LEU A C 1
ATOM 605 O O . LEU A 1 80 ? 5.408 -1.122 -13.604 1.00 95.00 80 LEU A O 1
ATOM 609 N N . LEU A 1 81 ? 4.747 -2.726 -12.176 1.00 93.50 81 LEU A N 1
ATOM 610 C CA . LEU A 1 81 ? 6.076 -3.350 -12.092 1.00 93.50 81 LEU A CA 1
ATOM 611 C C . LEU A 1 81 ? 6.536 -3.859 -13.458 1.00 93.50 81 LEU A C 1
A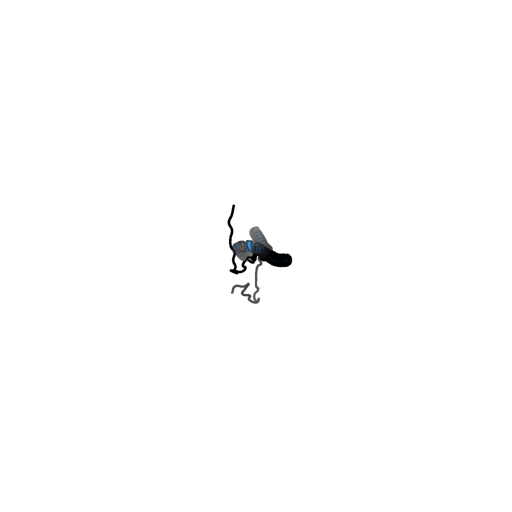TOM 613 O O . LEU A 1 81 ? 7.663 -3.588 -13.857 1.00 93.50 81 LEU A O 1
ATOM 617 N N . ALA A 1 82 ? 5.638 -4.471 -14.235 1.00 93.31 82 ALA A N 1
ATOM 618 C CA . ALA A 1 82 ? 5.960 -4.932 -15.585 1.00 93.31 82 ALA A CA 1
ATOM 619 C C . ALA A 1 82 ? 6.411 -3.783 -16.508 1.00 93.31 82 ALA A C 1
ATOM 621 O O . ALA A 1 82 ? 7.246 -3.974 -17.393 1.00 93.31 82 ALA A O 1
ATOM 622 N N . VAL A 1 83 ? 5.880 -2.571 -16.309 1.00 94.94 83 VAL A N 1
ATOM 623 C CA . VAL A 1 83 ? 6.306 -1.378 -17.056 1.00 94.94 83 VAL A CA 1
ATOM 624 C C . VAL A 1 83 ? 7.701 -0.942 -16.615 1.00 94.94 83 VAL A C 1
ATOM 626 O O . VAL A 1 83 ? 8.547 -0.682 -17.470 1.00 94.94 83 VAL A O 1
ATOM 629 N N . ALA A 1 84 ? 7.954 -0.894 -15.305 1.00 94.69 84 ALA A N 1
ATOM 630 C CA . ALA A 1 84 ? 9.265 -0.556 -14.758 1.00 94.69 84 ALA A CA 1
ATOM 631 C C . ALA A 1 84 ? 10.350 -1.542 -15.227 1.00 94.69 84 ALA A C 1
ATOM 633 O O . ALA A 1 84 ? 11.396 -1.112 -15.708 1.00 94.69 84 ALA A O 1
ATOM 634 N N . ASP A 1 85 ? 10.066 -2.846 -15.197 1.00 94.06 85 ASP A N 1
ATOM 635 C CA . ASP A 1 85 ? 10.987 -3.894 -15.648 1.00 94.06 85 ASP A CA 1
ATOM 636 C C . ASP A 1 85 ? 11.303 -3.780 -17.144 1.00 94.06 85 ASP A C 1
ATOM 638 O O . ASP A 1 85 ? 12.448 -3.948 -17.571 1.00 94.06 85 ASP A O 1
ATOM 642 N N . ASN A 1 86 ? 10.297 -3.472 -17.966 1.00 95.38 86 ASN A N 1
ATOM 643 C CA . ASN A 1 86 ? 10.493 -3.281 -19.401 1.00 95.38 86 ASN A CA 1
ATOM 644 C C . ASN A 1 86 ? 11.308 -2.020 -19.713 1.00 95.38 86 ASN A C 1
ATOM 646 O O . ASN A 1 86 ? 12.143 -2.057 -20.617 1.00 95.38 86 ASN A O 1
ATOM 650 N N . LEU A 1 87 ? 11.101 -0.927 -18.969 1.00 95.19 87 LEU A N 1
ATOM 651 C CA . LEU A 1 87 ? 11.924 0.281 -19.083 1.00 95.19 87 LEU A CA 1
ATOM 652 C C . LEU A 1 87 ? 13.379 -0.011 -18.712 1.00 95.19 87 LEU A C 1
ATOM 654 O O . LEU A 1 87 ? 14.271 0.329 -19.490 1.00 95.19 87 LEU A O 1
ATOM 658 N N . SER A 1 88 ? 13.606 -0.700 -17.592 1.00 94.31 88 SER A N 1
ATOM 659 C CA . SER A 1 88 ? 14.941 -1.103 -17.144 1.00 94.31 88 SER A CA 1
ATOM 660 C C . SER A 1 88 ? 15.642 -1.963 -18.197 1.00 94.31 88 SER A C 1
ATOM 662 O O . SER A 1 88 ? 16.734 -1.620 -18.649 1.00 94.31 88 SER A O 1
ATOM 664 N N . ARG A 1 89 ? 14.965 -3.000 -18.709 1.00 94.50 89 ARG A N 1
ATOM 665 C CA . ARG A 1 89 ? 15.489 -3.861 -19.780 1.00 94.50 89 ARG A CA 1
ATOM 666 C C . ARG A 1 89 ? 15.833 -3.075 -21.046 1.00 94.50 89 ARG A C 1
ATOM 668 O O . ARG A 1 89 ? 16.873 -3.316 -21.655 1.00 94.50 89 ARG A O 1
ATOM 675 N N . ALA A 1 90 ? 14.963 -2.157 -21.466 1.00 93.62 90 ALA A N 1
ATOM 676 C CA . ALA A 1 90 ? 15.194 -1.342 -22.654 1.00 93.62 90 ALA A CA 1
ATOM 677 C C . ALA A 1 90 ? 16.404 -0.411 -22.478 1.00 93.62 90 ALA A C 1
ATOM 679 O O . ALA A 1 90 ? 17.214 -0.278 -23.396 1.00 93.62 90 ALA A O 1
ATOM 680 N N . LEU A 1 91 ? 16.552 0.198 -21.298 1.00 94.75 91 LEU A N 1
ATOM 681 C CA . LEU A 1 91 ? 17.685 1.059 -20.965 1.00 94.75 91 LEU A CA 1
ATOM 682 C C . LEU A 1 91 ? 18.999 0.281 -20.889 1.00 94.75 91 LEU A C 1
ATOM 684 O O . LEU A 1 91 ? 20.012 0.774 -21.383 1.00 94.75 91 LEU A O 1
ATOM 688 N N . ASP A 1 92 ? 18.989 -0.930 -20.336 1.00 93.94 92 ASP A N 1
ATOM 689 C CA . ASP A 1 92 ? 20.176 -1.785 -20.269 1.00 93.94 92 ASP A CA 1
ATOM 690 C C . ASP A 1 92 ? 20.673 -2.174 -21.662 1.00 93.94 92 ASP A C 1
ATOM 692 O O . ASP A 1 92 ? 21.869 -2.081 -21.936 1.00 93.94 92 ASP A O 1
ATOM 696 N N . VAL A 1 93 ? 19.764 -2.532 -22.575 1.00 93.25 93 VAL A N 1
ATOM 697 C CA . VAL A 1 93 ? 20.110 -2.811 -23.978 1.00 93.25 93 VAL A CA 1
ATOM 698 C C . VAL A 1 93 ? 20.627 -1.552 -24.673 1.00 93.25 93 VAL A C 1
ATOM 700 O O . VAL A 1 93 ? 21.649 -1.596 -25.354 1.00 93.25 93 VAL A O 1
ATOM 703 N N . ALA A 1 94 ? 19.958 -0.412 -24.488 1.00 91.31 94 ALA A N 1
ATOM 704 C CA . ALA A 1 94 ? 20.354 0.840 -25.125 1.00 91.31 94 ALA A CA 1
ATOM 705 C C . ALA A 1 94 ? 21.753 1.307 -24.681 1.00 91.31 94 ALA A C 1
ATOM 707 O O . ALA A 1 94 ? 22.529 1.794 -25.500 1.00 91.31 94 ALA A O 1
ATOM 708 N N . ARG A 1 95 ? 22.100 1.115 -23.401 1.00 88.88 95 ARG A N 1
ATOM 709 C CA . ARG A 1 95 ? 23.407 1.479 -22.828 1.00 88.88 95 ARG A CA 1
ATOM 710 C C . ARG A 1 95 ? 24.568 0.604 -23.305 1.00 88.88 95 ARG A C 1
ATOM 712 O O . ARG A 1 95 ? 25.713 1.008 -23.138 1.00 88.88 95 ARG A O 1
ATOM 719 N N . GLN A 1 96 ? 24.300 -0.569 -23.879 1.00 89.75 96 GLN A N 1
ATOM 720 C CA . GLN A 1 96 ? 25.341 -1.426 -24.458 1.00 89.75 96 GLN A CA 1
ATOM 721 C C . GLN A 1 96 ? 25.850 -0.908 -25.812 1.00 89.75 96 GLN A C 1
ATOM 723 O O . GLN A 1 96 ? 26.916 -1.327 -26.257 1.00 89.75 96 GLN A O 1
ATOM 728 N N . GLY A 1 97 ? 25.103 -0.018 -26.474 1.00 85.44 97 GLY A N 1
ATOM 729 C CA . GLY A 1 97 ? 25.504 0.597 -27.738 1.00 85.44 97 GLY A CA 1
ATOM 730 C C . GLY A 1 97 ? 26.237 1.928 -27.559 1.00 85.44 97 GLY A C 1
ATOM 731 O O . GLY A 1 97 ? 26.022 2.657 -26.591 1.00 85.44 97 GLY A O 1
ATOM 732 N N . GLU A 1 98 ? 27.059 2.293 -28.544 1.00 86.06 98 GLU A N 1
ATOM 733 C CA . GLU A 1 98 ? 27.598 3.651 -28.663 1.00 86.06 98 GLU A CA 1
ATOM 734 C C . GLU A 1 98 ? 26.508 4.583 -29.212 1.00 86.06 98 GLU A C 1
ATOM 736 O O . GLU A 1 98 ? 26.261 4.663 -30.415 1.00 86.06 98 GLU A O 1
ATOM 741 N N . LEU A 1 99 ? 25.792 5.249 -28.304 1.00 89.81 99 LEU A N 1
ATOM 742 C CA . LEU A 1 99 ? 24.740 6.204 -28.647 1.00 89.81 99 LEU A CA 1
ATOM 743 C C . LEU A 1 99 ? 25.289 7.629 -28.724 1.00 89.81 99 LEU A C 1
ATOM 745 O O . LEU A 1 99 ? 25.893 8.128 -27.772 1.00 89.81 99 LEU A O 1
ATOM 749 N N . GLU A 1 100 ? 24.968 8.335 -29.808 1.00 90.75 100 GLU A N 1
ATOM 750 C CA . GLU A 1 100 ? 25.326 9.741 -29.994 1.00 90.75 100 GLU A CA 1
ATOM 751 C C . GLU A 1 100 ? 24.136 10.599 -30.442 1.00 90.75 100 GLU A C 1
ATOM 753 O O . GLU A 1 100 ? 23.102 10.108 -30.908 1.00 90.75 100 GLU A O 1
ATOM 758 N N . GLY A 1 101 ? 24.285 11.915 -30.270 1.00 93.69 101 GLY A N 1
ATOM 759 C CA . GLY A 1 101 ? 23.319 12.905 -30.737 1.00 93.69 101 GLY A CA 1
ATOM 760 C C . GLY A 1 101 ? 21.897 12.679 -30.190 1.00 93.69 101 GLY A C 1
ATOM 761 O O . GLY A 1 101 ? 21.737 12.379 -29.003 1.00 93.69 101 GLY A O 1
ATOM 762 N N . PRO A 1 102 ? 20.849 12.812 -31.027 1.00 94.88 102 PRO A N 1
ATOM 763 C CA . PRO A 1 102 ? 19.455 12.702 -30.589 1.00 94.88 102 PRO A CA 1
ATOM 764 C C . PRO A 1 102 ? 19.097 11.376 -29.903 1.00 94.88 102 PRO A C 1
ATOM 766 O O . PRO A 1 102 ? 18.256 11.362 -29.006 1.00 94.88 102 PRO A O 1
ATOM 769 N N . ALA A 1 103 ? 19.738 10.269 -30.294 1.00 92.69 103 ALA A N 1
ATOM 770 C CA . ALA A 1 103 ? 19.477 8.954 -29.711 1.00 92.69 103 ALA A CA 1
ATOM 771 C C . ALA A 1 103 ? 19.918 8.888 -28.241 1.00 92.69 103 ALA A C 1
ATOM 773 O O . ALA A 1 103 ? 19.179 8.388 -27.394 1.00 92.69 103 ALA A O 1
ATOM 774 N N . LYS A 1 104 ? 21.081 9.470 -27.921 1.00 94.38 104 LYS A N 1
ATOM 775 C CA . LYS A 1 104 ? 21.562 9.588 -26.540 1.00 94.38 104 LYS A CA 1
ATOM 776 C C . LYS A 1 104 ? 20.619 10.442 -25.691 1.00 94.38 104 LYS A C 1
ATOM 778 O O . LYS A 1 104 ? 20.212 10.017 -24.616 1.00 94.38 104 LYS A O 1
ATOM 783 N N . THR A 1 105 ? 20.200 11.601 -26.206 1.00 95.56 105 THR A N 1
ATOM 784 C CA . THR A 1 105 ? 19.255 12.490 -25.506 1.00 95.56 105 THR A CA 1
ATOM 785 C C . THR A 1 105 ? 17.916 11.808 -25.218 1.00 95.56 105 THR A C 1
ATOM 787 O O . THR A 1 105 ? 17.355 11.993 -24.138 1.00 95.56 105 THR A O 1
ATOM 790 N N . LEU A 1 106 ? 17.409 10.998 -26.153 1.00 95.00 106 LEU A N 1
ATOM 791 C CA . LEU A 1 106 ? 16.191 10.218 -25.939 1.00 95.00 106 LEU A CA 1
ATOM 792 C C . LEU A 1 106 ? 16.366 9.211 -24.795 1.00 95.00 106 LEU A C 1
ATOM 794 O O . LEU A 1 106 ? 15.527 9.163 -23.898 1.00 95.00 106 LEU A O 1
ATOM 798 N N . VAL A 1 107 ? 17.455 8.439 -24.803 1.00 95.69 107 VAL A N 1
ATOM 799 C CA . VAL A 1 107 ? 17.744 7.439 -23.760 1.00 95.69 107 VAL A CA 1
ATOM 800 C C . VAL A 1 107 ? 17.902 8.086 -22.387 1.00 95.69 107 VAL A C 1
ATOM 802 O O . VAL A 1 107 ? 17.349 7.577 -21.413 1.00 95.69 107 VAL A O 1
ATOM 805 N N . ASP A 1 108 ? 18.560 9.242 -22.307 1.00 94.62 108 ASP A N 1
ATOM 806 C CA . ASP A 1 108 ? 18.674 10.004 -21.061 1.00 94.62 108 ASP A CA 1
ATOM 807 C C . ASP A 1 108 ? 17.293 10.446 -20.540 1.00 94.62 108 ASP A C 1
ATOM 809 O O . ASP A 1 108 ? 17.000 10.306 -19.351 1.00 94.62 108 ASP A O 1
ATOM 813 N N . GLY A 1 109 ? 16.402 10.914 -21.421 1.00 96.44 109 GLY A N 1
ATOM 814 C CA . GLY A 1 109 ? 15.027 11.275 -21.053 1.00 96.44 109 GLY A CA 1
ATOM 815 C C . GLY A 1 109 ? 14.195 10.081 -20.567 1.00 96.44 109 GLY A C 1
ATOM 816 O O . GLY A 1 109 ? 13.448 10.188 -19.587 1.00 96.44 109 GLY A O 1
ATOM 817 N N . VAL A 1 110 ? 14.356 8.916 -21.199 1.00 96.25 110 VAL A N 1
ATOM 818 C CA . VAL A 1 110 ? 13.712 7.671 -20.754 1.00 96.25 110 VAL A CA 1
ATOM 819 C C . VAL A 1 110 ? 14.254 7.242 -19.385 1.00 96.25 110 VAL A C 1
ATOM 821 O O . VAL A 1 110 ? 13.465 6.900 -18.507 1.00 96.25 110 VAL A O 1
ATOM 824 N N . ALA A 1 111 ? 15.563 7.356 -19.144 1.00 95.88 111 ALA A N 1
ATOM 825 C CA . ALA A 1 111 ? 16.170 7.060 -17.844 1.00 95.88 111 ALA A CA 1
ATOM 826 C C . ALA A 1 111 ? 15.670 7.997 -16.728 1.00 95.88 111 ALA A C 1
ATOM 828 O O . ALA A 1 111 ? 15.426 7.562 -15.601 1.00 95.88 111 ALA A O 1
ATOM 829 N N . MET A 1 112 ? 15.451 9.283 -17.024 1.00 97.44 112 MET A N 1
ATOM 830 C CA . MET A 1 112 ? 14.821 10.208 -16.070 1.00 97.44 112 MET A CA 1
ATOM 831 C C . MET A 1 112 ? 13.370 9.819 -15.762 1.00 97.44 112 MET A C 1
ATOM 833 O O . MET A 1 112 ? 12.915 9.955 -14.621 1.00 97.44 112 MET A O 1
ATOM 837 N N . THR A 1 113 ? 12.649 9.314 -16.763 1.00 96.06 113 THR A N 1
ATOM 838 C CA . THR A 1 113 ? 11.267 8.844 -16.607 1.00 96.06 113 THR A CA 1
ATOM 839 C C . THR A 1 113 ? 11.210 7.599 -15.723 1.00 96.06 113 THR A C 1
ATOM 841 O O . THR A 1 113 ? 10.429 7.573 -14.774 1.00 96.06 113 THR A O 1
ATOM 844 N N . GLU A 1 114 ? 12.084 6.614 -15.960 1.00 95.75 114 GLU A N 1
ATOM 845 C CA . GLU A 1 114 ? 12.239 5.431 -15.102 1.00 95.75 114 GLU A CA 1
ATOM 846 C C . GLU A 1 114 ? 12.528 5.839 -13.652 1.00 95.75 114 GLU A C 1
ATOM 848 O O . GLU A 1 114 ? 11.846 5.401 -12.726 1.00 95.75 114 GLU A O 1
ATOM 853 N N . ARG A 1 115 ? 13.482 6.752 -13.438 1.00 95.69 115 ARG A N 1
ATOM 854 C CA . ARG A 1 115 ? 13.806 7.238 -12.093 1.00 95.69 115 ARG A CA 1
ATOM 855 C C . ARG A 1 115 ? 12.605 7.892 -11.410 1.00 95.69 115 ARG A C 1
ATOM 857 O O . ARG A 1 115 ? 12.371 7.661 -10.229 1.00 95.69 115 ARG A O 1
ATOM 864 N N . THR A 1 116 ? 11.833 8.682 -12.152 1.00 96.69 116 THR A N 1
ATOM 865 C CA . THR A 1 116 ? 10.620 9.330 -11.636 1.00 96.69 116 THR A CA 1
ATOM 866 C C . THR A 1 116 ? 9.557 8.301 -11.252 1.00 96.69 116 THR A C 1
ATOM 868 O O . THR A 1 116 ? 8.911 8.451 -10.213 1.00 96.69 116 THR A O 1
ATOM 871 N N . LEU A 1 117 ? 9.405 7.237 -12.046 1.00 95.19 117 LEU A N 1
ATOM 872 C CA . LEU A 1 117 ? 8.514 6.116 -11.741 1.00 95.19 117 LEU A CA 1
ATOM 873 C C . LEU A 1 117 ? 8.932 5.410 -10.441 1.00 95.19 117 LEU A C 1
ATOM 875 O O . LEU A 1 117 ? 8.099 5.226 -9.555 1.00 95.19 117 LEU A O 1
ATOM 879 N N . LEU A 1 118 ? 10.219 5.090 -10.283 1.00 94.38 118 LEU A N 1
ATOM 880 C CA . LEU A 1 118 ? 10.741 4.462 -9.063 1.00 94.38 118 LEU A CA 1
ATOM 881 C C . LEU A 1 118 ? 10.552 5.358 -7.827 1.00 94.38 118 LEU A C 1
ATOM 883 O O . LEU A 1 118 ? 10.091 4.891 -6.788 1.00 94.38 118 LEU A O 1
ATOM 887 N N . THR A 1 119 ? 10.805 6.665 -7.937 1.00 95.38 119 THR A N 1
ATOM 888 C CA . THR A 1 119 ? 10.528 7.615 -6.845 1.00 95.38 119 THR A CA 1
ATOM 889 C C . THR A 1 119 ? 9.033 7.699 -6.511 1.00 95.38 119 THR A C 1
ATOM 891 O O . THR A 1 119 ? 8.662 7.875 -5.346 1.00 95.38 119 THR A O 1
ATOM 894 N N . ALA A 1 120 ? 8.145 7.561 -7.501 1.00 93.75 120 ALA A N 1
ATOM 895 C CA . ALA A 1 120 ? 6.709 7.505 -7.247 1.00 93.75 120 ALA A CA 1
ATOM 896 C C . ALA A 1 120 ? 6.335 6.256 -6.431 1.00 93.75 120 ALA A C 1
ATOM 898 O O . ALA A 1 120 ? 5.596 6.385 -5.453 1.00 93.75 120 ALA A O 1
ATOM 899 N N . PHE A 1 121 ? 6.886 5.085 -6.762 1.00 93.56 121 PHE A N 1
ATOM 900 C CA . PHE A 1 121 ? 6.725 3.869 -5.959 1.00 93.56 121 PHE A CA 1
ATOM 901 C C . PHE A 1 121 ? 7.184 4.068 -4.511 1.00 93.56 121 PHE A C 1
ATOM 903 O O . PHE A 1 121 ? 6.413 3.799 -3.585 1.00 93.56 121 PHE A O 1
ATOM 910 N N . GLU A 1 122 ? 8.373 4.637 -4.303 1.00 92.81 122 GLU A N 1
ATOM 911 C CA . GLU A 1 122 ? 8.923 4.877 -2.963 1.00 92.81 122 GLU A CA 1
ATOM 912 C C . GLU A 1 122 ? 8.016 5.772 -2.111 1.00 92.81 122 GLU A C 1
ATOM 914 O O . GLU A 1 122 ? 7.765 5.472 -0.940 1.00 92.81 122 GLU A O 1
ATOM 919 N N . ARG A 1 123 ? 7.459 6.838 -2.702 1.00 91.31 123 ARG A N 1
ATOM 920 C CA . ARG A 1 123 ? 6.514 7.742 -2.024 1.00 91.31 123 ARG A CA 1
ATOM 921 C C . ARG A 1 123 ? 5.232 7.034 -1.579 1.00 91.31 123 ARG A C 1
ATOM 923 O O . ARG A 1 123 ? 4.614 7.452 -0.602 1.00 91.31 123 ARG A O 1
ATOM 930 N N . HIS A 1 124 ? 4.846 5.969 -2.274 1.00 89.50 124 HIS A N 1
ATOM 931 C CA . HIS A 1 124 ? 3.698 5.128 -1.938 1.00 89.50 124 HIS A CA 1
ATOM 932 C C . HIS A 1 124 ? 4.084 3.868 -1.142 1.00 89.50 124 HIS A C 1
ATOM 934 O O . HIS A 1 124 ? 3.258 2.978 -0.956 1.00 89.50 124 HIS A O 1
ATOM 940 N N . GLY A 1 125 ? 5.311 3.807 -0.613 1.00 88.38 125 GLY A N 1
ATOM 941 C CA . GLY A 1 125 ? 5.770 2.733 0.269 1.00 88.38 125 GLY A CA 1
ATOM 942 C C . GLY A 1 125 ? 6.236 1.466 -0.450 1.00 88.38 125 GLY A C 1
ATOM 943 O O . GLY A 1 125 ? 6.503 0.470 0.219 1.00 88.38 125 GLY A O 1
ATOM 944 N N . VAL A 1 126 ? 6.361 1.501 -1.778 1.00 91.25 126 VAL A N 1
ATOM 945 C CA . VAL A 1 126 ? 6.884 0.402 -2.595 1.00 91.25 126 VAL A CA 1
ATOM 946 C C . VAL A 1 126 ? 8.374 0.638 -2.818 1.00 91.25 126 VAL A C 1
ATOM 948 O O . VAL A 1 126 ? 8.768 1.636 -3.413 1.00 91.25 126 VAL A O 1
ATOM 951 N N . LYS A 1 127 ? 9.218 -0.260 -2.308 1.00 89.12 127 LYS A N 1
ATOM 952 C CA . LYS A 1 127 ? 10.679 -0.143 -2.389 1.00 89.12 127 LYS A CA 1
ATOM 953 C C 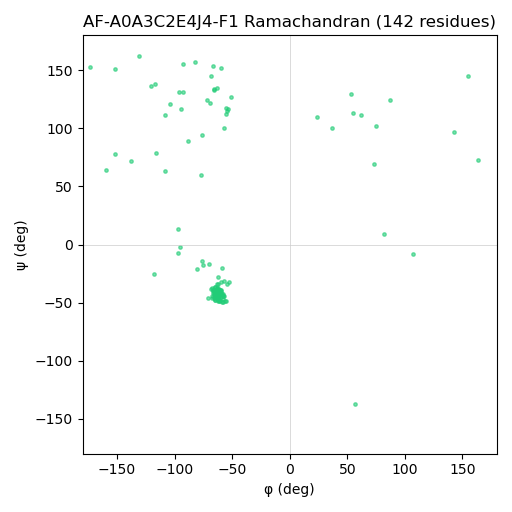. LYS A 1 127 ? 11.254 -1.290 -3.203 1.00 89.12 127 LYS A C 1
ATOM 955 O O . LYS A 1 127 ? 10.841 -2.432 -3.017 1.00 89.12 127 LYS A O 1
ATOM 960 N N . LYS A 1 128 ? 12.232 -0.983 -4.059 1.00 89.75 128 LYS A N 1
ATOM 961 C CA . LYS A 1 128 ? 13.006 -2.006 -4.766 1.00 89.75 128 LYS A CA 1
ATOM 962 C C . LYS A 1 128 ? 13.829 -2.804 -3.752 1.00 89.75 128 LYS A C 1
ATOM 964 O O . LYS A 1 128 ? 14.486 -2.218 -2.892 1.00 89.75 128 LYS A O 1
ATOM 969 N N . ILE A 1 129 ? 13.793 -4.124 -3.880 1.00 89.94 129 ILE A N 1
ATOM 970 C CA . ILE A 1 129 ? 14.667 -5.056 -3.166 1.00 89.94 129 ILE A CA 1
ATOM 971 C C . ILE A 1 129 ? 15.704 -5.522 -4.189 1.00 89.94 129 ILE A C 1
ATOM 973 O O . ILE A 1 129 ? 15.329 -6.015 -5.249 1.00 89.94 129 ILE A O 1
ATOM 977 N N . ASP A 1 130 ? 16.985 -5.283 -3.915 1.00 87.06 130 ASP A N 1
ATOM 978 C CA . ASP A 1 130 ? 18.083 -5.518 -4.865 1.00 87.06 130 ASP A CA 1
ATOM 979 C C . ASP A 1 130 ? 19.280 -6.165 -4.142 1.00 87.06 130 ASP A C 1
ATOM 981 O O . ASP A 1 130 ? 20.265 -5.480 -3.836 1.00 87.06 130 ASP A O 1
ATOM 985 N N . PRO A 1 131 ? 19.154 -7.453 -3.756 1.00 87.19 131 PRO A N 1
ATOM 986 C CA . PRO A 1 131 ? 20.182 -8.149 -2.996 1.00 87.19 131 PRO A CA 1
ATOM 987 C C . PRO A 1 131 ? 21.445 -8.298 -3.841 1.00 87.19 131 PRO A C 1
ATOM 989 O O . PRO A 1 131 ? 21.396 -8.692 -5.008 1.00 87.19 131 PRO A O 1
ATOM 992 N N . GLN A 1 132 ? 22.590 -7.988 -3.248 1.00 89.12 132 GLN A N 1
ATOM 993 C CA . GLN A 1 132 ? 23.877 -8.104 -3.916 1.00 89.12 132 GLN A CA 1
ATOM 994 C C . GLN A 1 132 ? 24.398 -9.547 -3.862 1.00 89.12 132 GLN A C 1
ATOM 996 O O . GLN A 1 132 ? 24.032 -10.317 -2.966 1.00 89.12 132 GLN A O 1
ATOM 1001 N N . PRO A 1 133 ? 25.294 -9.939 -4.789 1.00 85.75 133 PRO A N 1
ATOM 1002 C CA . PRO A 1 133 ? 25.971 -11.226 -4.707 1.00 85.75 133 PRO A CA 1
ATOM 1003 C C . PRO A 1 133 ? 26.669 -11.401 -3.349 1.00 85.75 133 PRO A C 1
ATOM 1005 O O . PRO A 1 133 ? 27.615 -10.681 -3.034 1.00 85.75 133 PRO A O 1
ATOM 1008 N N . GLY A 1 134 ? 26.209 -12.375 -2.559 1.00 85.19 134 GLY A N 1
ATOM 1009 C CA . GLY A 1 134 ? 26.731 -12.670 -1.219 1.00 85.19 134 GLY A CA 1
ATOM 1010 C C . GLY A 1 134 ? 25.821 -12.264 -0.054 1.00 85.19 134 GLY A C 1
ATOM 1011 O O . GLY A 1 134 ? 26.111 -12.660 1.075 1.00 85.19 134 GLY A O 1
ATOM 1012 N N . ASP A 1 135 ? 24.722 -11.546 -0.302 1.00 88.25 135 ASP A N 1
ATOM 1013 C CA . ASP A 1 135 ? 23.741 -11.231 0.741 1.00 88.25 135 ASP A CA 1
ATOM 1014 C C . ASP A 1 135 ? 22.990 -12.492 1.218 1.00 88.25 135 ASP A C 1
ATOM 1016 O O . ASP A 1 135 ? 22.718 -13.402 0.424 1.00 88.25 135 ASP A O 1
ATOM 1020 N N . PRO A 1 136 ? 22.635 -12.581 2.517 1.00 89.44 136 PRO A N 1
ATOM 1021 C CA . PRO A 1 136 ? 21.876 -13.708 3.041 1.00 89.44 136 PRO A CA 1
ATOM 1022 C C . PRO A 1 136 ? 20.490 -13.792 2.388 1.00 89.44 136 PRO A C 1
ATOM 1024 O O . PRO A 1 136 ? 19.769 -12.801 2.267 1.00 89.44 136 PRO A O 1
ATOM 1027 N N . PHE A 1 137 ? 20.103 -15.004 1.989 1.00 89.00 137 PHE A N 1
ATOM 1028 C CA . PHE A 1 137 ? 18.787 -15.264 1.414 1.00 89.00 137 PHE A CA 1
ATOM 1029 C C . PHE A 1 137 ? 17.686 -15.126 2.479 1.00 89.00 137 PHE A C 1
ATOM 1031 O O . PHE A 1 137 ? 17.700 -15.848 3.476 1.00 89.00 137 PHE A O 1
ATOM 1038 N N . ASP A 1 138 ? 16.716 -14.237 2.245 1.00 89.25 138 ASP A N 1
ATOM 1039 C CA . ASP A 1 138 ? 15.498 -14.107 3.047 1.00 89.25 138 ASP A CA 1
ATOM 1040 C C . ASP A 1 138 ? 14.291 -14.619 2.237 1.00 89.25 138 ASP A C 1
ATOM 1042 O O . ASP A 1 138 ? 13.895 -13.956 1.278 1.00 89.25 138 ASP A O 1
ATOM 1046 N N . PRO A 1 139 ? 13.662 -15.751 2.611 1.00 90.81 139 PRO A N 1
ATOM 1047 C CA . PRO A 1 139 ? 12.492 -16.292 1.912 1.00 90.81 139 PRO A CA 1
ATOM 1048 C C . PRO A 1 139 ? 11.283 -15.346 1.846 1.00 90.81 139 PRO A C 1
ATOM 1050 O O . PRO A 1 139 ? 10.397 -15.550 1.021 1.00 90.81 139 PRO A O 1
ATOM 1053 N N . ASN A 1 140 ? 11.203 -14.340 2.725 1.00 89.69 140 ASN A N 1
ATOM 1054 C CA . ASN A 1 140 ? 10.114 -13.360 2.708 1.00 89.69 140 ASN A CA 1
ATOM 1055 C C . ASN A 1 140 ? 10.323 -12.267 1.653 1.00 89.69 140 ASN A C 1
ATOM 1057 O O . ASN A 1 140 ? 9.367 -11.585 1.287 1.00 89.69 140 ASN A O 1
ATOM 1061 N N . LEU A 1 141 ? 11.566 -12.065 1.211 1.00 85.44 141 LEU A N 1
ATOM 1062 C CA . LEU A 1 141 ? 11.960 -10.969 0.325 1.00 85.44 141 LEU A CA 1
ATOM 1063 C C . LEU A 1 141 ? 12.512 -11.466 -1.014 1.00 85.44 141 LEU A C 1
ATOM 1065 O O . LEU A 1 141 ? 12.460 -10.733 -1.999 1.00 85.44 141 LEU A O 1
ATOM 1069 N N . HIS A 1 142 ? 13.048 -12.686 -1.059 1.00 87.31 142 HIS A N 1
ATOM 1070 C CA . HIS A 1 142 ? 13.755 -13.245 -2.203 1.00 87.31 142 HIS A CA 1
ATOM 1071 C C . HIS A 1 142 ? 13.068 -14.523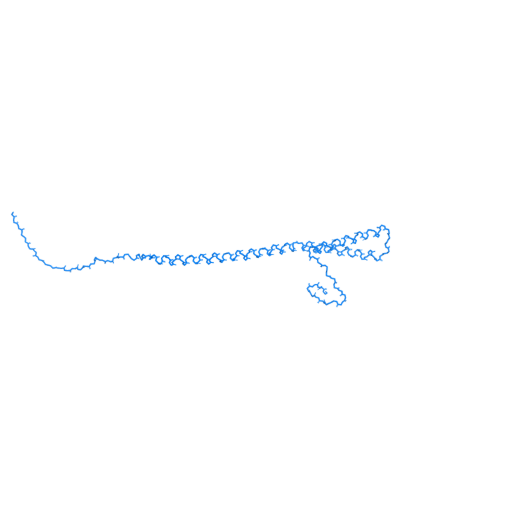 -2.698 1.00 87.31 142 HIS A C 1
ATOM 1073 O O . HIS A 1 142 ? 12.708 -15.405 -1.917 1.00 87.31 142 HIS A O 1
ATOM 1079 N N . GLN A 1 143 ? 12.935 -14.637 -4.019 1.00 83.94 143 GLN A N 1
ATOM 1080 C CA . GLN A 1 143 ? 12.535 -15.868 -4.698 1.00 83.94 143 GLN A CA 1
ATOM 1081 C C . GLN A 1 143 ? 13.796 -16.602 -5.181 1.00 83.94 143 GLN A C 1
ATOM 1083 O O . GLN A 1 143 ? 14.674 -15.967 -5.765 1.00 83.94 143 GLN A O 1
ATOM 1088 N N . ALA A 1 144 ? 13.892 -17.905 -4.889 1.00 69.50 144 ALA A N 1
ATOM 1089 C CA . ALA A 1 144 ? 15.012 -18.772 -5.279 1.00 69.50 144 ALA A CA 1
ATOM 1090 C C . ALA A 1 144 ? 14.865 -19.331 -6.700 1.00 69.50 144 ALA A C 1
ATOM 1092 O O . ALA A 1 144 ? 13.706 -19.562 -7.122 1.00 69.50 144 ALA A O 1
#

Radius of gyration: 47.58 Å; Cα contacts (8 Å, |Δi|>4): 21; chains: 1; bounding box: 133×38×107 Å

pLDDT: mean 83.66, std 20.26, range [30.36, 98.12]

Secondary structure (DSSP, 8-state):
----------------------------HHHHHHHHHHHHHHHHHHHHHHHHHHHHHHHHHHHHHHHHHHHTTHHHHHHHHHHHHHHHHHHHHHHTS---HHHHHHHHHHHHHHHHHHHHHHHTT-------TTPPP-TTT---

Solvent-accessible surface area (backbone atoms only — not comparable to full-atom values): 9129 Å² total; per-residue (Å²): 134,88,83,88,86,82,86,83,87,89,80,92,77,80,88,87,91,78,82,88,72,77,86,69,77,74,77,45,72,66,59,53,49,54,51,52,50,51,53,51,51,52,51,49,51,54,49,53,50,52,52,50,53,50,51,52,50,49,56,49,50,53,49,54,52,50,50,48,65,64,51,66,51,50,64,62,52,55,66,45,45,63,54,53,51,51,50,52,53,52,51,57,58,55,68,75,50,96,65,59,70,72,59,35,56,51,52,53,53,49,52,52,50,52,52,50,52,52,53,53,36,46,77,66,74,45,73,91,83,81,85,55,98,86,58,84,88,45,81,91,82,49,87,134

Mean predicted aligned error: 13.24 Å